Protein AF-A0A957NU60-F1 (afdb_monomer_lite)

Secondary structure (DSSP, 8-state):
-B--TT--THHHHHHHHHHHHTT-S-----B----TTSHHHHHHHHTT-B----GGG-SSSS--B--SSS-HHHHHHHHHHHHHHHTSHHHHHHHHHTSSSHHHHHHHHHHHHHHHHSHHHHHHHHHTTTHHHHHHHHHHHHHHHHHHH------PPPPPPP---PPPP--

Foldseek 3Di:
DDQDQPDALCVLVVVLVVCLQQLPLDDDAFADADDPPDPSVVVQVVVVFFQDPDPVQRPRQADGGQHNHDGSVSRNVSNVVSVCSSLDPVSQQSSLVSDPDPVSSVVSSCSSCCVPVCVVVVVVCVVVVVVVVCVVVVVVVVVVVVVVVCPDDDDDDDDDDDDDDDDDDDD

Radius of gyration: 25.4 Å; chains: 1; bounding box: 75×40×66 Å

pLDDT: mean 80.64, std 18.62, range [38.06, 98.0]

Structure (mmCIF, N/CA/C/O backbone):
data_AF-A0A957NU60-F1
#
_entry.id   AF-A0A957NU60-F1
#
loop_
_atom_site.group_PDB
_atom_site.id
_atom_site.type_symbol
_atom_site.label_atom_id
_atom_site.label_alt_id
_atom_site.label_comp_id
_atom_site.label_asym_id
_atom_site.label_entity_id
_atom_site.label_seq_id
_atom_site.pdbx_PDB_ins_code
_atom_site.Cartn_x
_atom_site.Cartn_y
_atom_site.Cartn_z
_atom_site.occupancy
_atom_site.B_iso_or_equiv
_atom_site.auth_seq_id
_atom_site.auth_comp_id
_atom_site.auth_asym_id
_atom_site.auth_atom_id
_atom_site.pdbx_PDB_model_num
ATOM 1 N N . VAL A 1 1 ? -4.815 -3.273 -1.105 1.00 94.75 1 VAL A N 1
ATOM 2 C CA . VAL A 1 1 ? -5.245 -2.665 0.178 1.00 94.75 1 VAL A CA 1
ATOM 3 C C . VAL A 1 1 ? -5.033 -3.720 1.248 1.00 94.75 1 VAL A C 1
ATOM 5 O O . VAL A 1 1 ? -5.295 -4.872 0.936 1.00 94.75 1 VAL A O 1
ATOM 8 N N . PHE A 1 2 ? -4.520 -3.356 2.422 1.00 97.56 2 PHE A N 1
ATOM 9 C CA . PHE A 1 2 ? -4.276 -4.268 3.548 1.00 97.56 2 PHE A CA 1
ATOM 10 C C . PHE A 1 2 ? -5.185 -3.935 4.732 1.00 97.56 2 PHE A C 1
ATOM 12 O O . PHE A 1 2 ? -5.523 -2.768 4.927 1.00 97.56 2 PHE A O 1
ATOM 19 N N . GLY A 1 3 ? -5.516 -4.929 5.551 1.00 95.62 3 GLY A N 1
ATOM 20 C CA . GLY A 1 3 ? -6.336 -4.764 6.753 1.00 95.62 3 GLY A CA 1
ATOM 21 C C . GLY A 1 3 ? -7.790 -5.199 6.572 1.00 95.62 3 GLY A C 1
ATOM 22 O O . GLY A 1 3 ? -8.651 -4.740 7.320 1.00 95.62 3 GLY A O 1
ATOM 23 N N . MET A 1 4 ? -8.075 -6.054 5.588 1.00 96.00 4 MET A N 1
ATOM 24 C CA . MET A 1 4 ? -9.363 -6.749 5.501 1.00 96.00 4 MET A CA 1
ATOM 25 C C . MET A 1 4 ? -9.514 -7.734 6.672 1.00 96.00 4 MET A C 1
ATOM 27 O O . MET A 1 4 ? -8.531 -8.104 7.313 1.00 96.00 4 MET A O 1
ATOM 31 N N . ASP A 1 5 ? -10.738 -8.160 6.983 1.00 94.88 5 ASP A N 1
ATOM 32 C CA . ASP A 1 5 ? -10.988 -9.016 8.154 1.00 94.88 5 ASP A CA 1
ATOM 33 C C . ASP A 1 5 ? -10.340 -10.405 8.024 1.00 94.88 5 ASP A C 1
ATOM 35 O O . ASP A 1 5 ? -9.911 -10.999 9.019 1.00 94.88 5 ASP A O 1
ATOM 39 N N . GLU A 1 6 ? -10.195 -10.889 6.793 1.00 95.75 6 GLU A N 1
ATOM 40 C CA . GLU A 1 6 ? -9.548 -12.153 6.454 1.00 95.75 6 GLU A CA 1
ATOM 41 C C . GLU A 1 6 ? -8.018 -12.040 6.321 1.00 95.75 6 GLU A C 1
ATOM 43 O O . GLU A 1 6 ? -7.346 -13.062 6.164 1.00 95.75 6 GLU A O 1
ATOM 48 N N . ASP A 1 7 ? -7.454 -10.828 6.391 1.00 96.88 7 ASP A N 1
ATOM 49 C CA . ASP A 1 7 ? -6.017 -10.619 6.223 1.00 96.88 7 ASP A CA 1
ATOM 50 C C . ASP A 1 7 ? -5.230 -11.128 7.435 1.00 96.88 7 ASP A C 1
ATOM 52 O O . ASP A 1 7 ? -5.392 -10.663 8.564 1.00 96.88 7 ASP A O 1
ATOM 56 N N . ASP A 1 8 ? -4.297 -12.035 7.165 1.00 96.50 8 ASP A N 1
ATOM 57 C CA . ASP A 1 8 ? -3.288 -12.504 8.106 1.00 96.50 8 ASP A CA 1
ATOM 58 C C . ASP A 1 8 ? -1.899 -11.933 7.762 1.00 96.50 8 ASP A C 1
ATOM 60 O O . ASP A 1 8 ? -1.710 -11.179 6.806 1.00 96.50 8 ASP A O 1
ATOM 64 N N . LYS A 1 9 ? -0.872 -12.332 8.520 1.00 96.38 9 LYS A N 1
ATOM 65 C CA . LYS A 1 9 ? 0.507 -11.855 8.313 1.00 96.38 9 LYS A CA 1
ATOM 66 C C . LYS A 1 9 ? 1.081 -12.212 6.938 1.00 96.38 9 LYS A C 1
ATOM 68 O O . LYS A 1 9 ? 2.012 -11.553 6.483 1.00 96.38 9 LYS A O 1
ATOM 73 N N . SER A 1 10 ? 0.564 -13.245 6.277 1.00 97.50 10 SER A N 1
ATOM 74 C CA . SER A 1 10 ? 1.050 -13.677 4.965 1.00 97.50 10 SER A CA 1
ATOM 75 C C . SER A 1 10 ? 0.568 -12.769 3.830 1.00 97.50 10 SER A C 1
ATOM 77 O O . SER A 1 10 ? 1.150 -12.796 2.744 1.00 97.50 10 SER A O 1
ATOM 79 N N . VAL A 1 11 ? -0.463 -11.938 4.052 1.00 97.94 11 VAL A N 1
ATOM 80 C CA . VAL A 1 11 ? -1.021 -11.050 3.017 1.00 97.94 11 VAL A CA 1
ATOM 81 C C . VAL A 1 11 ? 0.035 -10.129 2.404 1.00 97.94 11 VAL A C 1
ATOM 83 O O . VAL A 1 11 ? 0.036 -9.938 1.186 1.00 97.94 11 VAL A O 1
ATOM 86 N N . PHE A 1 12 ? 0.965 -9.613 3.214 1.00 98.00 12 PHE A N 1
ATOM 87 C CA . PHE A 1 12 ? 1.983 -8.667 2.759 1.00 98.00 12 PHE A CA 1
ATOM 88 C C . PHE A 1 12 ? 2.920 -9.316 1.742 1.00 98.00 12 PHE A C 1
ATOM 90 O O . PHE A 1 12 ? 3.071 -8.803 0.636 1.00 98.00 12 PHE A O 1
ATOM 97 N N . ALA A 1 13 ? 3.487 -10.475 2.092 1.00 97.81 13 ALA A N 1
ATOM 98 C CA . ALA A 1 13 ? 4.392 -11.219 1.223 1.00 97.81 13 ALA A CA 1
ATOM 99 C C . ALA A 1 13 ? 3.679 -11.681 -0.051 1.00 97.81 13 ALA A C 1
ATOM 101 O O . ALA A 1 13 ? 4.123 -11.351 -1.144 1.00 97.81 13 ALA A O 1
ATOM 102 N N . ARG A 1 14 ? 2.503 -12.316 0.074 1.00 97.69 14 ARG A N 1
ATOM 103 C CA . ARG A 1 14 ? 1.728 -12.786 -1.090 1.00 97.69 14 ARG A CA 1
ATOM 104 C C . ARG A 1 14 ? 1.420 -11.664 -2.079 1.00 97.69 14 ARG A C 1
ATOM 106 O O . ARG A 1 14 ? 1.524 -11.865 -3.285 1.00 97.69 14 ARG A O 1
ATOM 113 N N . THR A 1 15 ? 1.047 -10.488 -1.574 1.00 97.62 15 THR A N 1
ATOM 114 C CA . THR A 1 15 ? 0.713 -9.335 -2.420 1.00 97.62 15 THR A CA 1
ATOM 115 C C . THR A 1 15 ? 1.946 -8.788 -3.134 1.00 97.62 15 THR A C 1
ATOM 117 O O . THR A 1 15 ? 1.878 -8.513 -4.332 1.00 97.62 15 THR A O 1
ATOM 120 N N . VAL A 1 16 ? 3.071 -8.644 -2.423 1.00 97.50 16 VAL A N 1
ATOM 121 C CA . VAL A 1 16 ? 4.333 -8.179 -3.020 1.00 97.50 16 VAL A CA 1
ATOM 122 C C . VAL A 1 16 ? 4.836 -9.178 -4.056 1.00 97.50 16 VAL A C 1
ATOM 124 O O . VAL A 1 16 ? 5.085 -8.785 -5.193 1.00 97.50 16 VAL A O 1
ATOM 127 N N . ASP A 1 17 ? 4.917 -10.458 -3.698 1.00 96.69 17 ASP A N 1
ATOM 128 C CA . ASP A 1 17 ? 5.408 -11.523 -4.573 1.00 96.69 17 ASP A CA 1
ATOM 129 C C . ASP A 1 17 ? 4.576 -11.609 -5.851 1.00 96.69 17 ASP A C 1
ATOM 131 O O . ASP A 1 17 ? 5.120 -11.674 -6.953 1.00 96.69 17 ASP A O 1
ATOM 135 N N . TRP A 1 18 ? 3.247 -11.550 -5.728 1.00 96.88 18 TRP A N 1
ATOM 136 C CA . TRP A 1 18 ? 2.365 -11.520 -6.888 1.00 96.88 18 TRP A CA 1
ATOM 137 C C . TRP A 1 18 ? 2.648 -10.306 -7.778 1.00 96.88 18 TRP A C 1
ATOM 139 O O . TRP A 1 18 ? 2.853 -10.470 -8.980 1.00 96.88 18 TRP A O 1
ATOM 149 N N . ALA A 1 19 ? 2.719 -9.102 -7.205 1.00 95.62 19 ALA A N 1
ATOM 150 C CA . ALA A 1 19 ? 2.926 -7.873 -7.968 1.00 95.62 19 ALA A CA 1
ATOM 151 C C . ALA A 1 19 ? 4.279 -7.861 -8.702 1.00 95.62 19 ALA A C 1
ATOM 153 O O . ALA A 1 19 ? 4.351 -7.461 -9.868 1.00 95.62 19 ALA A O 1
ATOM 154 N N . VAL A 1 20 ? 5.334 -8.346 -8.043 1.00 94.06 20 VAL A N 1
ATOM 155 C CA . VAL A 1 20 ? 6.672 -8.498 -8.631 1.00 94.06 20 VAL A CA 1
ATOM 156 C C . VAL A 1 20 ? 6.651 -9.528 -9.759 1.00 94.06 20 VAL A C 1
ATOM 158 O O . VAL A 1 20 ? 7.148 -9.250 -10.848 1.00 94.06 20 VAL A O 1
ATOM 161 N N . ASN A 1 21 ? 6.019 -10.685 -9.548 1.00 92.69 21 ASN A N 1
ATOM 162 C CA . ASN A 1 21 ? 5.933 -11.744 -10.556 1.00 92.69 21 ASN A CA 1
ATOM 163 C C . ASN A 1 21 ? 5.118 -11.333 -11.792 1.00 92.69 21 ASN A C 1
ATOM 165 O O . ASN A 1 21 ? 5.431 -11.764 -12.899 1.00 92.69 21 ASN A O 1
ATOM 169 N N . GLN A 1 22 ? 4.107 -10.476 -11.631 1.00 93.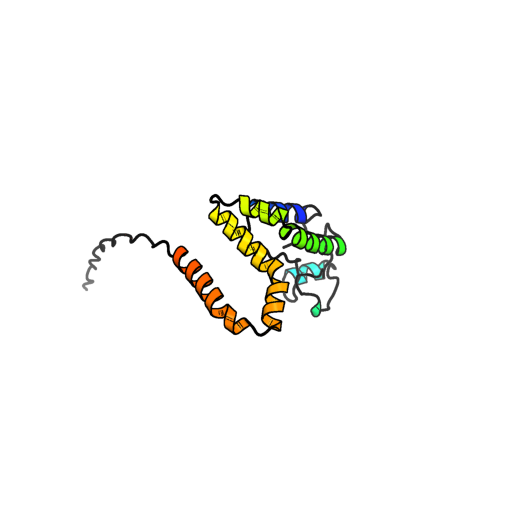31 22 GLN A N 1
ATOM 170 C CA . GLN A 1 22 ? 3.374 -9.885 -12.760 1.00 93.31 22 GLN A CA 1
ATOM 171 C C . GLN A 1 22 ? 4.155 -8.761 -13.467 1.00 93.31 22 GLN A C 1
ATOM 173 O O . GLN A 1 22 ? 3.720 -8.248 -14.501 1.00 93.31 22 GLN A O 1
ATOM 178 N N . GLY A 1 23 ? 5.302 -8.343 -12.926 1.00 88.81 23 GLY A N 1
ATOM 179 C CA . GLY A 1 23 ? 6.094 -7.250 -13.478 1.00 88.81 23 GLY A CA 1
ATOM 180 C C . GLY A 1 23 ? 5.372 -5.914 -13.437 1.00 88.81 23 GLY A C 1
ATOM 181 O O . GLY A 1 23 ? 5.427 -5.161 -14.420 1.00 88.81 23 GLY A O 1
ATOM 182 N N . ILE A 1 24 ? 4.661 -5.637 -12.344 1.00 90.12 24 ILE A N 1
ATOM 183 C CA . ILE A 1 24 ? 4.072 -4.322 -12.096 1.00 90.12 24 ILE A CA 1
ATOM 184 C C . ILE A 1 24 ? 5.209 -3.308 -11.922 1.00 90.12 24 ILE A C 1
ATOM 186 O O . ILE A 1 24 ? 6.126 -3.518 -11.138 1.00 90.12 24 ILE A O 1
ATOM 190 N N . GLU A 1 25 ? 5.155 -2.212 -12.681 1.00 84.56 25 GLU A N 1
ATOM 191 C CA . GLU A 1 25 ? 6.196 -1.169 -12.682 1.00 84.56 25 GLU A CA 1
ATOM 192 C C . GLU A 1 25 ? 6.096 -0.248 -11.461 1.00 84.56 25 GLU A C 1
ATOM 194 O O . GLU A 1 25 ? 7.107 0.177 -10.904 1.00 84.56 25 GLU A O 1
ATOM 199 N N . THR A 1 26 ? 4.871 0.057 -11.035 1.00 87.12 26 THR A N 1
ATOM 200 C CA . THR A 1 26 ? 4.581 0.946 -9.911 1.00 87.12 26 THR A CA 1
ATOM 201 C C . THR A 1 26 ? 3.379 0.428 -9.137 1.00 87.12 26 THR A C 1
ATOM 203 O O . THR A 1 26 ? 2.379 0.003 -9.712 1.00 87.12 26 THR A O 1
ATOM 206 N N . ALA A 1 27 ? 3.473 0.466 -7.811 1.00 91.12 27 ALA A N 1
ATOM 207 C CA . ALA A 1 27 ? 2.385 0.079 -6.928 1.00 91.12 27 ALA A CA 1
ATOM 208 C C . ALA A 1 27 ? 2.259 1.058 -5.760 1.00 91.12 27 ALA A C 1
ATOM 210 O O . ALA A 1 27 ? 3.252 1.549 -5.210 1.00 91.12 27 ALA A O 1
ATOM 211 N N . THR A 1 28 ? 1.015 1.311 -5.366 1.00 92.50 28 THR A N 1
ATOM 212 C CA . THR A 1 28 ? 0.676 2.072 -4.166 1.00 92.50 28 THR A CA 1
ATOM 213 C C . THR A 1 28 ? -0.140 1.167 -3.258 1.00 92.50 28 THR A C 1
ATOM 215 O O . THR A 1 28 ? -1.277 0.804 -3.567 1.00 92.50 28 THR A O 1
ATOM 218 N N . PHE A 1 29 ? 0.446 0.779 -2.132 1.00 96.00 29 PHE A N 1
ATOM 219 C CA . PHE A 1 29 ? -0.277 0.078 -1.082 1.00 96.00 29 PHE A CA 1
ATOM 220 C C . PHE A 1 29 ? -0.981 1.085 -0.175 1.00 96.00 29 PHE A C 1
ATOM 222 O O . PHE A 1 29 ? -0.533 2.222 -0.032 1.00 96.00 29 PHE A O 1
ATOM 229 N N . HIS A 1 30 ? -2.085 0.646 0.419 1.00 97.00 30 HIS A N 1
ATOM 230 C CA . HIS A 1 30 ? -2.933 1.443 1.299 1.00 97.00 30 HIS A CA 1
ATOM 231 C C . HIS A 1 30 ? -3.427 0.543 2.428 1.00 97.00 30 HIS A C 1
ATOM 233 O O . HIS A 1 30 ? -3.748 -0.627 2.178 1.00 97.00 30 HIS A O 1
ATOM 239 N N . ILE A 1 31 ? -3.503 1.091 3.633 1.00 97.50 31 ILE A N 1
ATOM 240 C CA . ILE A 1 31 ? -4.212 0.500 4.765 1.00 97.50 31 ILE A CA 1
ATOM 241 C C . ILE A 1 31 ? -5.704 0.799 4.594 1.00 97.50 31 ILE A C 1
ATOM 243 O O . ILE A 1 31 ? -6.079 1.892 4.172 1.00 97.50 31 ILE A O 1
ATOM 247 N N . LEU A 1 32 ? -6.561 -0.180 4.881 1.00 97.06 32 LEU A N 1
ATOM 248 C CA . LEU A 1 32 ? -8.007 0.000 4.891 1.00 97.06 32 LEU A CA 1
ATOM 249 C C . LEU A 1 32 ? -8.369 1.104 5.893 1.00 97.06 32 LEU A C 1
ATOM 251 O O . LEU A 1 32 ? -8.073 1.000 7.080 1.00 97.06 32 LEU A O 1
ATOM 255 N N . THR A 1 33 ? -9.019 2.163 5.418 1.00 96.62 33 THR A N 1
ATOM 256 C CA . THR A 1 33 ? -9.374 3.313 6.255 1.00 96.62 33 THR A CA 1
ATOM 257 C C . THR A 1 33 ? -10.894 3.485 6.285 1.00 96.62 33 THR A C 1
ATOM 259 O O . THR A 1 33 ? -11.497 3.797 5.255 1.00 96.62 33 THR A O 1
ATOM 262 N N . PRO A 1 34 ? -11.549 3.267 7.439 1.00 95.75 34 PRO A N 1
ATOM 263 C CA . PRO A 1 34 ? -12.989 3.455 7.580 1.00 95.75 34 PRO A CA 1
ATOM 264 C C . PRO A 1 34 ? -13.340 4.946 7.636 1.00 95.75 34 PRO A C 1
ATOM 266 O O . PRO A 1 34 ? -13.344 5.536 8.703 1.00 95.75 34 PRO A O 1
ATOM 269 N N . TYR A 1 35 ? -13.657 5.588 6.515 1.00 95.06 35 TYR A N 1
ATOM 270 C CA . TYR A 1 35 ? -14.002 7.016 6.536 1.00 95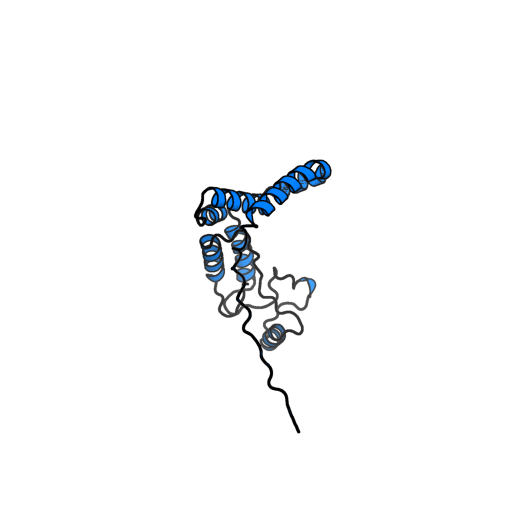.06 35 TYR A CA 1
ATOM 271 C C . TYR A 1 35 ? -15.388 7.301 7.141 1.00 95.06 35 TYR A C 1
ATOM 273 O O . TYR A 1 35 ? -16.327 6.535 6.892 1.00 95.06 35 TYR A O 1
ATOM 281 N N . PRO A 1 36 ? -15.570 8.416 7.871 1.00 92.44 36 PRO A N 1
ATOM 282 C CA . PRO A 1 36 ? -16.872 8.832 8.397 1.00 92.44 36 PRO A CA 1
ATOM 283 C C . PRO A 1 36 ? -17.955 8.878 7.336 1.00 92.44 36 PRO A C 1
ATOM 285 O O . PRO A 1 36 ? -17.716 9.263 6.195 1.00 92.44 36 PRO A O 1
ATOM 288 N N . GLY A 1 37 ? -19.164 8.479 7.721 1.00 91.31 37 GLY A N 1
ATOM 289 C CA . GLY A 1 37 ? -20.301 8.413 6.805 1.00 91.31 37 GLY A CA 1
ATOM 290 C C . GLY A 1 37 ? -20.293 7.196 5.873 1.00 91.31 37 GLY A C 1
ATOM 291 O O . GLY A 1 37 ? -21.307 6.934 5.232 1.00 91.31 37 GLY A O 1
ATOM 292 N N . THR A 1 38 ? -19.216 6.403 5.827 1.00 95.81 38 THR A N 1
ATOM 293 C CA . THR A 1 38 ? -19.215 5.135 5.083 1.00 95.81 38 THR A CA 1
ATOM 294 C C . THR A 1 38 ? -19.873 4.011 5.882 1.00 95.81 38 THR A C 1
ATOM 296 O O . THR A 1 38 ? -19.824 3.973 7.115 1.00 95.81 38 THR A O 1
ATOM 299 N N . ALA A 1 39 ? -20.430 3.026 5.172 1.00 96.62 39 ALA A N 1
ATOM 300 C CA . ALA A 1 39 ? -20.950 1.809 5.795 1.00 96.62 39 ALA A CA 1
ATOM 301 C C . ALA A 1 39 ? -19.859 1.044 6.569 1.00 96.62 39 ALA A C 1
ATOM 303 O O . ALA A 1 39 ? -20.140 0.434 7.598 1.00 96.62 39 ALA A O 1
ATOM 304 N N . LEU A 1 40 ? -18.606 1.100 6.101 1.00 95.12 40 LEU A N 1
ATOM 305 C CA . LEU A 1 40 ? -17.471 0.478 6.778 1.00 95.12 40 LEU A CA 1
ATOM 306 C C . LEU A 1 40 ? -17.217 1.116 8.148 1.00 95.12 40 LEU A C 1
ATOM 308 O O . LEU A 1 40 ? -17.079 0.398 9.135 1.00 95.12 40 LEU A O 1
ATOM 312 N N . TYR A 1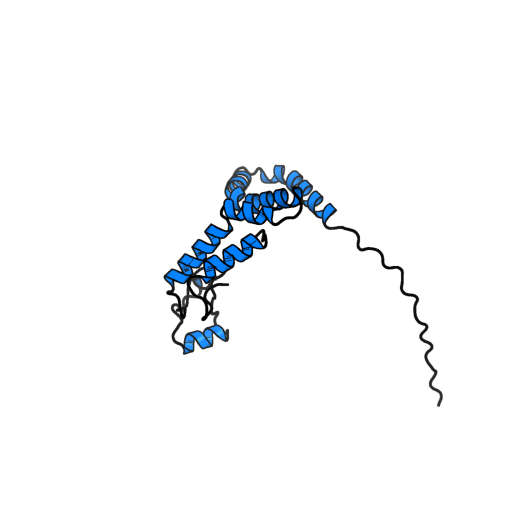 41 ? -17.224 2.449 8.224 1.00 96.12 41 TYR A N 1
ATOM 313 C CA . TYR A 1 41 ? -17.085 3.165 9.492 1.00 96.12 41 TYR A CA 1
ATOM 314 C C . TYR A 1 41 ? -18.198 2.819 10.470 1.00 96.12 41 TYR A C 1
ATOM 316 O O . TYR A 1 41 ? -17.913 2.510 11.621 1.00 96.12 41 TYR A O 1
ATOM 324 N N . GLN A 1 42 ? -19.452 2.790 10.011 1.00 96.56 42 GLN A N 1
ATOM 325 C CA . GLN A 1 42 ? -20.585 2.415 10.862 1.00 96.56 42 GLN A CA 1
ATOM 326 C C . GLN A 1 42 ? -20.422 1.003 11.433 1.00 96.56 42 GLN A C 1
ATOM 328 O O . GLN A 1 42 ? -20.589 0.809 12.635 1.00 96.56 42 GLN A O 1
ATOM 333 N N . ARG A 1 43 ? -20.030 0.032 10.599 1.00 95.81 43 ARG A N 1
ATOM 334 C CA . ARG A 1 43 ? -19.777 -1.351 11.0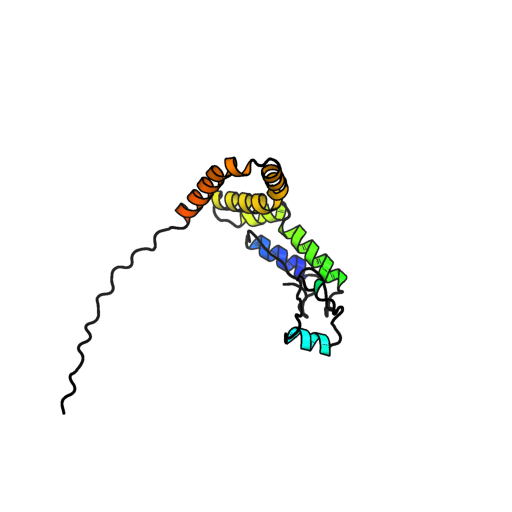33 1.00 95.81 43 ARG A CA 1
ATOM 335 C C . ARG A 1 43 ? -18.638 -1.431 12.048 1.00 95.81 43 ARG A C 1
ATOM 337 O O . ARG A 1 43 ? -18.785 -2.084 13.076 1.00 95.81 43 ARG A O 1
ATOM 344 N N . MET A 1 44 ? -17.519 -0.753 11.792 1.00 95.88 44 MET A N 1
ATOM 345 C CA . MET A 1 44 ? -16.378 -0.751 12.713 1.00 95.88 44 MET A CA 1
ATOM 346 C C . MET A 1 44 ? -16.685 -0.023 14.026 1.00 95.88 44 MET A C 1
ATOM 348 O O . MET A 1 44 ? -16.258 -0.485 15.082 1.00 95.88 44 MET A O 1
ATOM 352 N N . ALA A 1 45 ? -17.453 1.069 13.983 1.00 95.62 45 ALA A N 1
ATOM 353 C CA . ALA A 1 45 ? -17.914 1.787 15.169 1.00 95.62 45 ALA A CA 1
ATOM 354 C C . ALA A 1 45 ? -18.836 0.912 16.028 1.00 95.62 45 ALA A C 1
ATOM 356 O O . ALA A 1 45 ? -18.617 0.789 17.229 1.00 95.62 45 ALA A O 1
ATOM 357 N N . GLN A 1 46 ? -19.823 0.254 15.408 1.00 96.69 46 GLN A N 1
ATOM 358 C CA . GLN A 1 46 ? -20.736 -0.676 16.085 1.00 96.69 46 GLN A CA 1
ATOM 359 C C . GLN A 1 46 ? -19.997 -1.864 16.709 1.00 96.69 46 GLN A C 1
ATOM 361 O O . GLN A 1 46 ? -20.356 -2.310 17.793 1.00 96.69 46 GLN A O 1
ATOM 366 N N . ALA A 1 47 ? -18.943 -2.347 16.050 1.00 95.88 47 ALA A N 1
ATOM 367 C CA . ALA A 1 47 ? -18.084 -3.406 16.566 1.00 95.88 47 ALA A CA 1
ATOM 368 C C . ALA A 1 47 ? -17.071 -2.926 17.628 1.00 95.88 47 ALA A C 1
ATOM 370 O O . ALA A 1 47 ? -16.298 -3.739 18.125 1.00 95.88 47 ALA A O 1
ATOM 371 N N . GLY A 1 48 ? -17.022 -1.626 17.950 1.00 96.69 48 GLY A N 1
ATOM 372 C CA . GLY A 1 48 ? -16.058 -1.068 18.905 1.00 96.69 48 GLY A CA 1
ATOM 373 C C . GLY A 1 48 ? -14.602 -1.147 18.435 1.00 96.69 48 GLY A C 1
ATOM 374 O O . GLY A 1 48 ? -13.691 -1.203 19.254 1.00 96.69 48 GLY A O 1
ATOM 375 N N . ARG A 1 49 ? -14.370 -1.189 17.117 1.00 97.12 49 ARG A N 1
ATOM 376 C CA . ARG A 1 49 ? -13.046 -1.408 16.513 1.00 97.12 49 ARG A CA 1
ATOM 377 C C . ARG A 1 49 ? -12.325 -0.121 16.118 1.00 97.12 49 ARG A C 1
ATOM 379 O O . ARG A 1 49 ? -11.194 -0.203 15.668 1.00 97.12 49 ARG A O 1
ATOM 386 N N . LEU A 1 50 ? -12.933 1.056 16.231 1.00 97.06 50 LEU A N 1
ATOM 387 C CA . LEU A 1 50 ? -12.251 2.316 15.908 1.00 97.06 50 LEU A CA 1
ATOM 388 C C . LEU A 1 50 ? -11.272 2.694 17.026 1.00 97.06 50 LEU A C 1
ATOM 390 O O . LEU A 1 50 ? -11.660 2.748 18.189 1.00 97.06 50 LEU A O 1
ATOM 394 N N . LEU A 1 51 ? -10.017 2.979 16.673 1.00 96.12 51 LEU A N 1
ATOM 395 C CA . LEU A 1 51 ? -8.974 3.345 17.641 1.00 96.12 51 LEU A CA 1
ATOM 396 C C . LEU A 1 51 ? -8.907 4.857 17.871 1.00 96.12 51 LEU A C 1
ATOM 398 O O . LEU A 1 51 ? -8.553 5.309 18.958 1.00 96.12 51 LEU A O 1
ATOM 402 N N . HIS A 1 52 ? -9.228 5.645 16.841 1.00 93.62 52 HIS A N 1
ATOM 403 C CA . HIS A 1 52 ? -9.056 7.095 16.848 1.00 93.62 52 HIS A CA 1
ATOM 404 C C . HIS A 1 52 ? -10.226 7.804 16.171 1.00 93.62 52 HIS A C 1
ATOM 406 O O . HIS A 1 52 ? -10.750 7.337 15.163 1.00 93.62 52 HIS A O 1
ATOM 412 N N . SER A 1 53 ? -10.591 8.969 16.698 1.00 88.38 53 SER A N 1
ATOM 413 C CA . SER A 1 53 ? -11.539 9.912 16.087 1.00 88.38 53 SER A CA 1
ATOM 414 C C . SER A 1 53 ? -10.849 11.136 15.475 1.00 88.38 53 SER A C 1
ATOM 416 O O . SER A 1 53 ? -11.524 12.045 15.005 1.00 88.38 53 SER A O 1
ATOM 418 N N . ASP A 1 54 ? -9.517 11.180 15.529 1.00 92.31 54 ASP A N 1
ATOM 419 C CA . ASP A 1 54 ? -8.704 12.236 14.936 1.00 92.31 54 ASP A CA 1
ATOM 420 C C . ASP A 1 54 ? -8.576 12.017 13.425 1.00 92.31 54 ASP A C 1
ATOM 422 O O . ASP A 1 54 ? -7.978 11.035 12.983 1.00 92.31 54 ASP A O 1
ATOM 426 N N . TRP A 1 55 ? -9.158 12.927 12.647 1.00 89.19 55 TRP A N 1
ATOM 427 C CA . TRP A 1 55 ? -9.244 12.835 11.191 1.00 89.19 55 TRP A CA 1
ATOM 428 C C . TRP A 1 55 ? -7.915 13.056 10.484 1.00 89.19 55 TRP A C 1
ATOM 430 O O . TRP A 1 55 ? -7.737 12.525 9.386 1.00 89.19 55 TRP A O 1
ATOM 440 N N . ASP A 1 56 ? -6.964 13.742 11.119 1.00 92.25 56 ASP A N 1
ATOM 441 C CA . ASP A 1 56 ? -5.637 13.977 10.540 1.00 92.25 56 ASP A CA 1
ATOM 442 C C . ASP A 1 56 ? -4.862 12.663 10.347 1.00 92.25 56 ASP A C 1
ATOM 444 O O . ASP A 1 56 ? -3.921 12.583 9.559 1.00 92.25 56 ASP A O 1
ATOM 448 N N . ARG A 1 57 ? -5.309 11.592 11.014 1.00 92.31 57 ARG A N 1
ATOM 449 C CA . ARG A 1 57 ? -4.736 10.244 10.936 1.00 92.31 57 ARG A CA 1
ATOM 450 C C . ARG A 1 57 ? -5.338 9.362 9.844 1.00 92.31 57 ARG A C 1
ATOM 452 O O . ARG A 1 57 ? -4.861 8.256 9.612 1.00 92.31 57 ARG A O 1
ATOM 459 N N . TYR A 1 58 ? -6.392 9.808 9.165 1.00 94.25 58 TYR A N 1
ATOM 460 C CA . TYR A 1 58 ? -7.116 9.014 8.163 1.00 94.25 58 TYR A CA 1
ATOM 461 C C . TYR A 1 58 ? -6.465 9.145 6.771 1.00 94.25 58 TYR A C 1
ATOM 463 O O . TYR A 1 58 ? -7.122 9.405 5.760 1.00 94.25 58 TYR A O 1
ATOM 471 N N . ASP A 1 59 ? -5.148 8.946 6.717 1.00 93.06 59 ASP A N 1
ATOM 472 C CA . ASP A 1 59 ? -4.285 9.234 5.566 1.00 93.06 59 ASP A CA 1
ATOM 473 C C . ASP A 1 59 ? -3.963 8.010 4.688 1.00 93.06 59 ASP A C 1
ATOM 475 O O . ASP A 1 59 ? -3.125 8.104 3.786 1.00 93.06 59 ASP A O 1
ATOM 479 N N . THR A 1 60 ? -4.611 6.865 4.947 1.00 94.81 60 THR A N 1
ATOM 480 C CA . THR A 1 60 ? -4.400 5.540 4.316 1.00 94.81 60 THR A CA 1
ATOM 481 C C . THR A 1 60 ? -3.052 4.863 4.579 1.00 94.81 60 THR A C 1
ATOM 483 O O . THR A 1 60 ? -2.762 3.814 3.993 1.00 94.81 60 THR A O 1
ATOM 486 N N . ARG A 1 61 ? -2.223 5.429 5.456 1.00 94.06 61 ARG A N 1
ATOM 487 C CA . ARG A 1 61 ? -0.901 4.901 5.833 1.00 94.06 61 ARG A CA 1
ATOM 488 C C . ARG A 1 61 ? -0.816 4.567 7.311 1.00 94.06 61 ARG A C 1
ATOM 490 O O . ARG A 1 61 ? 0.007 3.738 7.686 1.00 94.06 61 ARG A O 1
ATOM 497 N N . GLN A 1 62 ? -1.664 5.188 8.122 1.00 94.12 62 GLN A N 1
ATOM 498 C CA . GLN A 1 62 ? -1.797 4.902 9.541 1.00 94.12 62 GLN A CA 1
ATOM 499 C C . GLN A 1 62 ? -2.972 3.966 9.821 1.00 94.12 62 GLN A C 1
ATOM 501 O O . GLN A 1 62 ? -4.010 3.989 9.153 1.00 94.12 62 GLN A O 1
ATOM 506 N N . VAL A 1 63 ? -2.815 3.143 10.855 1.00 96.56 63 VAL A N 1
ATOM 507 C CA . VAL A 1 63 ? -3.886 2.272 11.335 1.00 96.56 63 VAL A CA 1
ATOM 508 C C . VAL A 1 63 ? -4.779 3.053 12.299 1.00 96.56 63 VAL A C 1
ATOM 510 O O . VAL A 1 63 ? -4.324 3.566 13.320 1.00 96.56 63 VAL A O 1
ATOM 513 N N . VAL A 1 64 ? -6.070 3.138 11.971 1.00 96.88 64 VAL A N 1
ATOM 514 C CA . VAL A 1 64 ? -7.088 3.866 12.760 1.00 96.88 64 VAL A CA 1
ATOM 515 C C . VAL A 1 64 ? -8.182 2.957 13.330 1.00 96.88 64 VAL A C 1
ATOM 517 O O . VAL A 1 64 ? -9.139 3.430 13.943 1.00 96.88 64 VAL A O 1
ATOM 520 N N . PHE A 1 65 ? -8.046 1.645 13.144 1.00 97.19 65 PHE A N 1
ATOM 521 C CA . PHE A 1 65 ? -8.994 0.634 13.601 1.00 97.19 65 PHE A CA 1
ATOM 522 C C . PHE A 1 65 ? -8.260 -0.633 14.060 1.00 97.19 65 PHE A C 1
ATOM 524 O O . PHE A 1 65 ? -7.110 -0.853 13.694 1.00 97.19 65 PHE A O 1
ATOM 531 N N . GLN A 1 66 ? -8.932 -1.474 14.839 1.00 97.31 66 GLN A N 1
ATOM 532 C CA . GLN A 1 66 ? -8.451 -2.763 15.313 1.00 97.31 66 GLN A CA 1
ATOM 533 C C . GLN A 1 66 ? -8.730 -3.849 14.255 1.00 97.31 66 GLN A C 1
ATOM 535 O O . GLN A 1 66 ? -9.902 -4.182 14.024 1.00 97.31 66 GLN A O 1
ATOM 540 N N . PRO A 1 67 ? -7.706 -4.429 13.601 1.00 96.56 67 PRO A N 1
ATOM 541 C CA . PRO A 1 67 ? -7.894 -5.547 12.678 1.00 96.56 67 PRO A CA 1
ATOM 542 C C . PRO A 1 67 ? -8.300 -6.825 13.425 1.00 96.56 67 PRO A C 1
ATOM 544 O O . PRO A 1 67 ? -8.051 -6.960 14.624 1.00 96.56 67 PRO A O 1
ATOM 547 N N . THR A 1 68 ? -8.929 -7.762 12.712 1.00 95.44 68 THR A N 1
ATOM 548 C CA . THR A 1 68 ? -9.490 -8.987 13.314 1.00 95.44 68 THR A CA 1
ATOM 549 C C . THR A 1 68 ? -8.416 -10.039 13.605 1.00 95.44 68 THR A C 1
ATOM 551 O O . THR A 1 68 ? -8.443 -10.664 14.661 1.00 95.44 68 THR A O 1
ATOM 554 N N . GLN A 1 69 ? -7.450 -10.217 12.698 1.00 96.44 69 GLN A N 1
ATOM 555 C CA . GLN A 1 69 ? -6.399 -11.244 12.807 1.00 96.44 69 GLN A CA 1
ATOM 556 C C . GLN A 1 69 ? -4.982 -10.671 12.984 1.00 96.44 69 GLN A C 1
ATOM 558 O O . GLN A 1 69 ? -4.017 -11.419 13.153 1.00 96.44 69 GLN A O 1
ATOM 563 N N . LEU A 1 70 ? -4.846 -9.344 12.959 1.00 96.69 70 LEU A N 1
ATOM 564 C CA . LEU A 1 70 ? -3.580 -8.627 13.095 1.00 96.69 70 LEU A CA 1
ATOM 565 C C . LEU A 1 70 ? -3.673 -7.622 14.239 1.00 96.69 70 LEU A C 1
ATOM 567 O O . LEU A 1 70 ? -4.723 -7.017 14.462 1.00 96.69 70 LEU A O 1
ATOM 571 N N . SER A 1 71 ? -2.557 -7.390 14.928 1.00 97.00 71 SER A N 1
ATOM 572 C CA . SER A 1 71 ? -2.450 -6.192 15.763 1.00 97.00 71 SER A CA 1
ATOM 573 C C . SER A 1 71 ? -2.289 -4.942 14.881 1.00 97.00 71 SER A C 1
ATOM 575 O O . SER A 1 71 ? -1.792 -5.057 13.751 1.00 97.00 71 SER A O 1
ATOM 577 N N . PRO A 1 72 ? -2.669 -3.745 15.362 1.00 97.00 72 PRO A N 1
ATOM 578 C CA . PRO A 1 72 ? -2.451 -2.500 14.627 1.00 97.00 72 PRO A CA 1
ATOM 579 C C . PRO A 1 72 ? -0.987 -2.312 14.205 1.00 97.00 72 PRO A C 1
ATOM 581 O O . PRO A 1 72 ? -0.700 -1.984 13.056 1.00 97.00 72 PRO A O 1
ATOM 584 N N . GLU A 1 73 ? -0.046 -2.641 15.089 1.00 96.56 73 GLU A N 1
ATOM 585 C CA . GLU A 1 73 ? 1.393 -2.532 14.835 1.00 96.56 73 GLU A CA 1
ATOM 586 C C . GLU A 1 73 ? 1.857 -3.526 13.767 1.00 96.56 73 GLU A C 1
ATOM 588 O O . GLU A 1 73 ? 2.720 -3.204 12.950 1.00 96.56 73 GLU A O 1
ATOM 593 N N . GLN A 1 74 ? 1.291 -4.738 13.750 1.00 97.75 74 GLN A N 1
ATOM 594 C CA . GLN A 1 74 ? 1.591 -5.738 12.723 1.00 97.75 74 GLN A CA 1
ATOM 595 C C . GLN A 1 74 ? 1.108 -5.283 11.348 1.00 97.75 74 GLN A C 1
ATOM 597 O O . GLN A 1 74 ? 1.823 -5.476 10.364 1.00 97.75 74 GLN A O 1
ATOM 602 N N . LEU A 1 75 ? -0.074 -4.665 11.280 1.00 98.00 75 LEU A N 1
ATOM 603 C CA . LEU A 1 75 ? -0.613 -4.121 10.039 1.00 98.00 75 LEU A CA 1
ATOM 604 C C . LEU A 1 75 ? 0.242 -2.961 9.516 1.00 98.00 75 LEU A C 1
ATOM 606 O O . LEU A 1 75 ? 0.616 -2.959 8.344 1.00 98.00 75 LEU A O 1
ATOM 610 N N . GLU A 1 76 ? 0.612 -2.020 10.383 1.00 96.62 76 GLU A N 1
ATOM 611 C CA . GLU A 1 76 ? 1.448 -0.879 10.004 1.00 96.62 76 GLU A CA 1
ATOM 612 C C . GLU A 1 76 ? 2.867 -1.313 9.603 1.00 96.62 76 GLU A C 1
ATOM 614 O O . GLU A 1 76 ? 3.378 -0.922 8.551 1.00 96.62 76 GLU A O 1
ATOM 619 N N . THR A 1 77 ? 3.488 -2.204 10.381 1.00 97.25 77 THR A N 1
ATOM 620 C CA . THR A 1 77 ? 4.818 -2.749 10.066 1.00 97.25 77 THR A CA 1
ATOM 621 C C . THR A 1 77 ? 4.799 -3.530 8.753 1.00 97.25 77 THR A C 1
ATOM 623 O O . THR A 1 77 ? 5.698 -3.367 7.926 1.00 97.25 77 THR A O 1
ATOM 626 N N . GLY A 1 78 ? 3.773 -4.357 8.532 1.00 97.69 78 GLY A N 1
ATOM 627 C CA . GLY A 1 78 ? 3.602 -5.119 7.297 1.00 97.69 78 GLY A CA 1
ATOM 628 C C . GLY A 1 78 ? 3.385 -4.224 6.077 1.00 97.69 78 GLY A C 1
ATOM 629 O O . GLY A 1 78 ? 3.976 -4.467 5.024 1.00 97.69 78 GLY A O 1
ATOM 630 N N . TYR A 1 79 ? 2.618 -3.142 6.228 1.00 97.44 79 TYR A N 1
ATOM 631 C CA . TYR A 1 79 ? 2.435 -2.116 5.202 1.00 97.44 79 TYR A CA 1
ATOM 632 C C . TYR A 1 79 ? 3.770 -1.475 4.784 1.00 97.44 79 TYR A C 1
ATOM 634 O O . TYR A 1 79 ? 4.093 -1.433 3.591 1.00 97.44 79 TYR A O 1
ATOM 642 N N . TRP A 1 80 ? 4.582 -1.025 5.747 1.00 96.44 80 TRP A N 1
ATOM 643 C CA . TRP A 1 80 ? 5.888 -0.421 5.456 1.00 96.44 80 TRP A CA 1
ATOM 644 C C . TRP A 1 80 ? 6.873 -1.428 4.863 1.00 96.44 80 TRP A C 1
ATOM 646 O O . TRP A 1 80 ? 7.618 -1.100 3.932 1.00 96.44 80 TRP A O 1
ATOM 656 N N . TRP A 1 81 ? 6.853 -2.665 5.361 1.00 97.50 81 TRP A N 1
ATOM 657 C CA . TRP A 1 81 ? 7.639 -3.760 4.805 1.00 97.50 81 TRP A CA 1
ATOM 658 C C . TRP A 1 81 ? 7.273 -4.019 3.340 1.00 97.50 81 TRP A C 1
ATOM 660 O O . TRP A 1 81 ? 8.171 -4.082 2.504 1.00 97.50 81 TRP A O 1
ATOM 670 N N . ALA A 1 82 ? 5.980 -4.069 3.004 1.00 97.12 82 ALA A N 1
ATOM 671 C CA . ALA A 1 82 ? 5.521 -4.322 1.640 1.00 97.12 82 ALA A CA 1
ATOM 672 C C . ALA A 1 82 ? 6.005 -3.246 0.658 1.00 97.12 82 ALA A C 1
ATOM 674 O O . ALA A 1 82 ? 6.494 -3.562 -0.427 1.00 97.12 82 ALA A O 1
ATOM 675 N N . TYR A 1 83 ? 5.948 -1.973 1.063 1.00 93.81 83 TYR A N 1
ATOM 676 C CA . TYR A 1 83 ? 6.518 -0.873 0.281 1.00 93.81 83 TYR A CA 1
ATOM 677 C C . TYR A 1 83 ? 8.022 -1.031 0.059 1.00 93.81 83 TYR A C 1
ATOM 679 O O . TYR A 1 83 ? 8.505 -0.876 -1.064 1.00 93.81 83 TYR A O 1
ATOM 687 N N . LYS A 1 84 ? 8.773 -1.322 1.125 1.00 94.06 84 LYS A N 1
ATOM 688 C CA . LYS A 1 84 ? 10.229 -1.479 1.048 1.00 94.06 84 LYS A CA 1
ATOM 689 C C . LYS A 1 84 ? 10.621 -2.651 0.152 1.00 94.06 84 LYS A C 1
ATOM 691 O O . LYS A 1 84 ? 11.564 -2.523 -0.626 1.00 94.06 84 LYS A O 1
ATOM 696 N N . GLU A 1 85 ? 9.913 -3.767 0.275 1.00 96.00 85 GLU A N 1
ATOM 697 C CA . GLU A 1 85 ? 10.225 -5.000 -0.437 1.00 96.00 85 GLU A CA 1
ATOM 698 C C . GLU A 1 85 ? 9.889 -4.891 -1.927 1.00 96.00 85 GLU A C 1
ATOM 700 O O . GLU A 1 85 ? 10.735 -5.206 -2.762 1.00 96.00 85 GLU A O 1
ATOM 705 N N . PHE A 1 86 ? 8.725 -4.330 -2.273 1.00 93.69 86 PHE A N 1
ATOM 706 C CA . PHE A 1 86 ? 8.323 -4.117 -3.667 1.00 93.69 86 PHE A CA 1
ATOM 707 C C . PHE A 1 86 ? 9.310 -3.223 -4.440 1.00 93.69 86 PHE A C 1
ATOM 709 O O . PHE A 1 86 ? 9.631 -3.498 -5.593 1.00 93.69 86 PHE A O 1
ATOM 716 N N . TYR A 1 87 ? 9.843 -2.177 -3.799 1.00 90.19 87 TYR A N 1
ATOM 717 C CA . TYR A 1 87 ? 10.808 -1.253 -4.414 1.00 90.19 87 TYR A CA 1
ATOM 718 C C . TYR A 1 87 ? 12.282 -1.626 -4.166 1.00 90.19 87 TYR A C 1
ATOM 720 O O . TYR A 1 87 ? 13.185 -0.807 -4.387 1.00 90.19 87 TYR A O 1
ATOM 728 N N . ARG A 1 88 ? 12.566 -2.849 -3.701 1.00 92.88 88 ARG A N 1
ATOM 729 C CA . ARG A 1 88 ? 13.941 -3.344 -3.555 1.00 92.88 88 ARG A CA 1
ATOM 730 C C . ARG A 1 88 ? 14.542 -3.645 -4.931 1.00 92.88 88 ARG A C 1
ATOM 732 O O . ARG A 1 88 ? 13.855 -4.086 -5.844 1.00 92.88 88 ARG A O 1
ATOM 739 N N . TRP A 1 89 ? 15.853 -3.450 -5.085 1.00 86.06 89 TRP A N 1
ATOM 740 C CA . TRP A 1 89 ? 16.543 -3.646 -6.369 1.00 86.06 89 TRP A CA 1
ATOM 741 C C . TRP A 1 89 ? 16.334 -5.034 -6.983 1.00 86.06 89 TRP A C 1
ATOM 743 O O . TRP A 1 89 ? 16.121 -5.141 -8.187 1.00 86.06 89 TRP A O 1
ATOM 753 N N . SER A 1 90 ? 16.355 -6.086 -6.161 1.00 89.12 90 SER A N 1
ATOM 754 C CA . SER A 1 90 ? 16.095 -7.456 -6.612 1.00 89.12 90 SER A CA 1
ATOM 755 C C . SER A 1 90 ? 14.671 -7.632 -7.137 1.00 89.12 90 SER A C 1
ATOM 757 O O . SER A 1 90 ? 14.492 -8.281 -8.160 1.00 89.12 90 SER A O 1
ATOM 759 N N . ALA A 1 91 ? 13.682 -7.013 -6.487 1.00 89.06 91 ALA A N 1
ATOM 760 C CA . ALA A 1 91 ? 12.287 -7.046 -6.915 1.00 89.06 91 ALA A CA 1
ATOM 761 C C . ALA A 1 91 ? 12.087 -6.295 -8.240 1.00 89.06 91 ALA A C 1
ATOM 763 O O . ALA A 1 91 ? 11.447 -6.816 -9.145 1.00 89.06 91 ALA A O 1
ATOM 764 N N . ILE A 1 92 ? 12.716 -5.127 -8.410 1.00 87.06 92 ILE A N 1
ATOM 765 C CA . ILE A 1 92 ? 12.691 -4.380 -9.681 1.00 87.06 92 ILE A CA 1
ATOM 766 C C . ILE A 1 92 ? 13.325 -5.205 -10.808 1.00 87.06 92 ILE A C 1
ATOM 768 O O . ILE A 1 92 ? 12.792 -5.278 -11.914 1.00 87.06 92 ILE A O 1
ATOM 772 N N . TRP A 1 93 ? 14.463 -5.848 -10.537 1.00 86.31 93 TRP A N 1
ATOM 773 C CA . TRP A 1 93 ? 15.139 -6.703 -11.511 1.00 86.31 93 TRP A CA 1
ATOM 774 C C . TRP A 1 93 ? 14.302 -7.935 -11.879 1.00 86.31 93 TRP A C 1
ATOM 776 O O . TRP A 1 93 ? 14.175 -8.270 -13.056 1.00 86.31 93 TRP A O 1
ATOM 786 N N . GLN A 1 94 ? 13.695 -8.589 -10.890 1.00 89.31 94 GLN A N 1
ATOM 787 C CA . GLN A 1 94 ? 12.782 -9.712 -11.100 1.00 89.31 94 GLN A CA 1
ATOM 788 C C . GLN A 1 94 ? 11.542 -9.284 -11.898 1.00 89.31 94 GLN A C 1
ATOM 790 O O . GLN A 1 94 ? 11.174 -9.947 -12.866 1.00 89.31 94 GLN A O 1
ATOM 795 N N . GLY A 1 95 ? 10.950 -8.137 -11.562 1.00 85.81 95 GLY A N 1
ATOM 796 C CA . GLY A 1 95 ? 9.829 -7.558 -12.296 1.00 85.81 95 GLY A CA 1
ATOM 797 C C . GLY A 1 95 ? 10.188 -7.223 -13.743 1.00 85.81 95 GLY A C 1
ATOM 798 O O . GLY A 1 95 ? 9.406 -7.505 -14.650 1.00 85.81 95 GLY A O 1
ATOM 799 N N . ALA A 1 96 ? 11.396 -6.716 -13.998 1.00 84.38 96 ALA A N 1
ATOM 800 C CA . ALA A 1 96 ? 11.875 -6.447 -15.350 1.00 84.38 96 ALA A CA 1
ATOM 801 C C . ALA A 1 96 ? 11.993 -7.730 -16.187 1.00 84.38 96 ALA A C 1
ATOM 803 O O . ALA A 1 96 ? 11.587 -7.726 -17.347 1.00 84.38 96 ALA A O 1
ATOM 804 N N . GLN A 1 97 ? 12.468 -8.837 -15.605 1.00 86.88 97 GLN A N 1
ATOM 805 C CA . GLN A 1 97 ? 12.601 -10.126 -16.304 1.00 86.88 97 GLN A CA 1
ATOM 806 C C . GLN A 1 97 ? 11.267 -10.708 -16.791 1.00 86.88 97 GLN A C 1
ATOM 808 O O . GLN A 1 97 ? 11.262 -11.496 -17.733 1.00 86.88 97 GLN A O 1
ATOM 813 N N . SER A 1 98 ? 10.134 -10.287 -16.219 1.00 83.19 98 SER A N 1
ATOM 814 C CA . SER A 1 98 ? 8.803 -10.681 -16.709 1.00 83.19 98 SER A CA 1
ATOM 815 C C . SER A 1 98 ? 8.494 -10.175 -18.129 1.00 83.19 98 SER A C 1
ATOM 817 O O . SER A 1 98 ? 7.526 -10.618 -18.748 1.00 83.19 98 SER A O 1
ATOM 819 N N . LYS A 1 99 ? 9.277 -9.225 -18.668 1.00 78.12 99 LYS A N 1
ATOM 820 C CA . LYS A 1 99 ? 9.058 -8.673 -20.011 1.00 78.12 99 LYS A CA 1
ATOM 821 C C . LYS A 1 99 ? 9.733 -9.548 -21.071 1.00 78.12 99 LYS A C 1
ATOM 823 O O . LYS A 1 99 ? 10.921 -9.856 -20.984 1.00 78.12 99 LYS A O 1
ATOM 828 N N . SER A 1 100 ? 8.985 -9.865 -22.129 1.00 76.94 100 SER A N 1
ATOM 829 C CA . SER A 1 100 ? 9.391 -10.759 -23.228 1.00 76.94 100 SER A CA 1
ATOM 830 C C . SER A 1 100 ? 10.526 -10.231 -24.113 1.00 76.94 100 SER A C 1
ATOM 832 O O . SER A 1 100 ? 11.057 -10.966 -24.940 1.00 76.94 100 SER A O 1
ATOM 834 N N . THR A 1 101 ? 10.893 -8.955 -23.989 1.00 83.94 101 THR A N 1
ATOM 835 C CA . THR A 1 101 ? 11.888 -8.301 -24.848 1.00 83.94 101 THR A CA 1
ATOM 836 C C . THR A 1 101 ? 12.899 -7.554 -23.997 1.00 83.94 101 THR A C 1
ATOM 838 O O . THR A 1 101 ? 12.499 -6.801 -23.113 1.00 83.94 101 THR A O 1
ATOM 841 N N . LEU A 1 102 ? 14.191 -7.671 -24.320 1.00 74.69 102 LEU A N 1
ATOM 842 C CA . LEU A 1 102 ? 15.291 -6.999 -23.610 1.00 74.69 102 LEU A CA 1
ATOM 843 C C . LEU A 1 102 ? 15.100 -5.474 -23.505 1.00 74.69 102 LEU A C 1
ATOM 845 O O . LEU A 1 102 ? 15.348 -4.891 -22.454 1.00 74.69 102 LEU A O 1
ATOM 849 N N . TRP A 1 103 ? 14.570 -4.831 -24.553 1.00 74.69 103 TRP A N 1
ATOM 850 C CA . TRP A 1 103 ? 14.196 -3.410 -24.513 1.00 74.69 103 TRP A CA 1
ATOM 851 C C . TRP A 1 103 ? 13.068 -3.114 -23.512 1.00 74.69 103 TRP A C 1
ATOM 853 O O . TRP A 1 103 ? 13.089 -2.101 -22.816 1.00 74.69 103 TRP A O 1
ATOM 863 N N . GLY A 1 104 ? 12.099 -4.025 -23.392 1.00 76.56 104 GLY A N 1
ATOM 864 C CA . GLY A 1 104 ? 11.036 -3.949 -22.393 1.00 76.56 104 GLY A CA 1
ATOM 865 C C . GLY A 1 104 ? 11.568 -4.079 -20.965 1.00 76.56 104 GLY A C 1
ATOM 866 O O . GLY A 1 104 ? 11.124 -3.335 -20.094 1.00 76.56 104 GLY A O 1
ATOM 867 N N . GLN A 1 105 ? 12.556 -4.952 -20.742 1.00 80.56 105 GLN A N 1
ATOM 868 C CA . GLN A 1 105 ? 13.230 -5.100 -19.444 1.00 80.56 105 GLN A CA 1
ATOM 869 C C . GLN A 1 105 ? 14.007 -3.827 -19.081 1.00 80.56 105 GLN A C 1
ATOM 871 O O . GLN A 1 105 ? 13.860 -3.302 -17.978 1.00 80.56 105 GLN A O 1
ATOM 876 N N . ALA A 1 106 ? 14.773 -3.278 -20.033 1.00 76.31 106 ALA A N 1
ATOM 877 C CA . ALA A 1 106 ? 15.526 -2.040 -19.844 1.00 76.31 106 ALA A CA 1
ATOM 878 C C . ALA A 1 106 ? 14.608 -0.840 -19.554 1.00 76.31 106 ALA A C 1
ATOM 880 O O . ALA A 1 106 ? 14.880 -0.079 -18.626 1.00 76.31 106 ALA A O 1
ATOM 881 N N . ARG A 1 107 ? 13.489 -0.695 -20.282 1.00 82.06 107 ARG A N 1
ATOM 882 C CA . ARG A 1 107 ? 12.482 0.350 -20.023 1.00 82.06 107 ARG A CA 1
ATOM 883 C C . ARG A 1 107 ? 11.865 0.203 -18.634 1.00 82.06 107 ARG A C 1
ATOM 885 O O . ARG A 1 107 ? 11.763 1.192 -17.918 1.00 82.06 107 ARG A O 1
ATOM 892 N N . HIS A 1 108 ? 11.467 -1.013 -18.262 1.00 79.19 108 HIS A N 1
ATOM 893 C CA . HIS A 1 108 ? 10.885 -1.306 -16.953 1.00 79.19 108 HIS A CA 1
ATOM 894 C C . HIS A 1 108 ? 11.848 -0.913 -15.828 1.00 79.19 108 HIS A C 1
ATOM 896 O O . HIS A 1 108 ? 11.476 -0.173 -14.920 1.00 79.19 108 HIS A O 1
ATOM 902 N N . PHE A 1 109 ? 13.108 -1.345 -15.927 1.00 78.81 109 PHE A N 1
ATOM 903 C CA . PHE A 1 109 ? 14.137 -1.005 -14.952 1.00 78.81 109 PHE A CA 1
ATOM 904 C C . PHE A 1 109 ? 14.397 0.503 -14.903 1.00 78.81 109 PHE A C 1
ATOM 906 O O . PHE A 1 109 ? 14.407 1.080 -13.821 1.00 78.81 109 PHE A O 1
ATOM 913 N N . ALA A 1 110 ? 14.564 1.160 -16.055 1.00 77.69 110 ALA A N 1
ATOM 914 C CA . ALA A 1 110 ? 14.808 2.599 -16.125 1.00 77.69 110 ALA A CA 1
ATOM 915 C C . ALA A 1 110 ? 13.646 3.414 -15.542 1.00 77.69 110 ALA A C 1
ATOM 917 O O . ALA A 1 110 ? 13.883 4.397 -14.847 1.00 77.69 110 ALA A O 1
ATOM 918 N N . TYR A 1 111 ? 12.402 2.993 -15.775 1.00 79.06 111 TYR A N 1
ATOM 919 C CA . TYR A 1 111 ? 11.222 3.655 -15.229 1.00 79.06 111 TYR A CA 1
ATOM 920 C C . TYR A 1 111 ? 11.098 3.442 -13.714 1.00 79.06 111 TYR A C 1
ATOM 922 O O . TYR A 1 111 ? 10.966 4.412 -12.971 1.00 79.06 111 TYR A O 1
ATOM 930 N N . ALA A 1 112 ? 11.228 2.204 -13.230 1.00 76.50 112 ALA A N 1
ATOM 931 C CA . ALA A 1 112 ? 11.143 1.893 -11.802 1.00 76.50 112 ALA A CA 1
ATOM 932 C C . ALA A 1 112 ? 12.308 2.503 -10.994 1.00 76.50 112 ALA A C 1
ATOM 934 O O . ALA A 1 112 ? 12.099 3.087 -9.928 1.00 76.50 112 ALA A O 1
ATOM 935 N N . ALA A 1 113 ? 13.538 2.425 -11.511 1.00 76.31 113 ALA A N 1
ATOM 936 C CA . ALA A 1 113 ? 14.717 3.031 -10.895 1.00 76.31 113 ALA A CA 1
ATOM 937 C C . ALA A 1 113 ? 14.682 4.562 -10.995 1.00 76.31 113 ALA A C 1
ATOM 939 O O . ALA A 1 113 ? 14.942 5.250 -10.008 1.00 76.31 113 ALA A O 1
ATOM 940 N N . GLY A 1 114 ? 14.315 5.098 -12.161 1.00 72.94 114 GLY A N 1
ATOM 941 C CA . GLY A 1 114 ? 14.191 6.533 -12.402 1.00 72.94 114 GLY A CA 1
ATOM 942 C C . GLY A 1 114 ? 13.129 7.176 -11.516 1.00 72.94 114 GLY A C 1
ATOM 943 O O . GLY A 1 114 ? 13.385 8.186 -10.879 1.00 72.94 114 GLY A O 1
ATOM 944 N N . TRP A 1 115 ? 11.955 6.570 -11.369 1.00 65.12 115 TRP A N 1
ATOM 945 C CA . TRP A 1 115 ? 10.893 7.170 -10.562 1.00 65.12 115 TRP A CA 1
ATOM 946 C C . TRP A 1 115 ? 11.172 7.127 -9.049 1.00 65.12 115 TRP A C 1
ATOM 948 O O . TRP A 1 115 ? 10.776 8.042 -8.335 1.00 65.12 115 TRP A O 1
ATOM 958 N N . LYS A 1 116 ? 11.875 6.103 -8.533 1.00 66.38 116 LYS A N 1
ATOM 959 C CA . LYS A 1 116 ? 12.080 5.935 -7.076 1.00 66.38 116 LYS A CA 1
ATOM 960 C C . LYS A 1 116 ? 13.471 6.246 -6.536 1.00 66.38 116 LYS A C 1
ATOM 962 O O . LYS A 1 116 ? 13.605 6.485 -5.339 1.00 66.38 116 LYS A O 1
ATOM 967 N N . LYS A 1 117 ? 14.514 6.200 -7.362 1.00 67.88 117 LYS A N 1
ATOM 968 C CA . LYS A 1 117 ? 15.907 6.443 -6.935 1.00 67.88 117 LYS A CA 1
ATOM 969 C C . LYS A 1 117 ? 16.478 7.736 -7.487 1.00 67.88 117 LYS A C 1
ATOM 971 O O . LYS A 1 117 ? 17.521 8.172 -7.015 1.00 67.88 117 LYS A O 1
ATOM 976 N N . PHE A 1 118 ? 15.796 8.348 -8.449 1.00 69.12 118 PHE A N 1
ATOM 977 C CA . PHE A 1 118 ? 16.200 9.625 -9.016 1.00 69.12 118 PHE A CA 1
ATOM 978 C C . PHE A 1 118 ? 15.651 10.819 -8.229 1.00 69.12 118 PHE A C 1
ATOM 980 O O . PHE A 1 118 ? 16.053 11.930 -8.535 1.00 69.12 118 PHE A O 1
ATOM 987 N N . GLU A 1 119 ? 14.814 10.627 -7.196 1.00 66.00 119 GLU A N 1
ATOM 988 C CA . GLU A 1 119 ? 14.346 11.730 -6.333 1.00 66.00 119 GLU A CA 1
ATOM 989 C C . GLU A 1 119 ? 15.494 12.606 -5.789 1.00 66.00 119 GLU A C 1
ATOM 991 O O . GLU A 1 119 ? 15.422 13.814 -5.976 1.00 66.00 119 GLU A O 1
ATOM 996 N N . PRO A 1 120 ? 16.612 12.076 -5.246 1.00 67.00 120 PRO A N 1
ATOM 997 C CA . PRO A 1 120 ? 17.716 12.914 -4.761 1.00 67.00 120 PRO A CA 1
ATOM 998 C C . PRO A 1 120 ? 18.433 13.689 -5.873 1.00 67.00 120 PRO A C 1
ATOM 1000 O O . PRO A 1 120 ? 18.914 14.802 -5.668 1.00 67.00 120 PRO A O 1
ATOM 1003 N N . LEU A 1 121 ? 18.520 13.096 -7.065 1.00 69.69 121 LEU A N 1
ATOM 1004 C CA . LEU A 1 121 ? 19.141 13.725 -8.226 1.00 69.69 121 LEU A CA 1
ATOM 1005 C C . LEU A 1 121 ? 18.213 14.783 -8.835 1.00 69.69 121 LEU A C 1
ATOM 1007 O O . LEU A 1 121 ? 18.670 15.846 -9.243 1.00 69.69 121 LEU A O 1
ATOM 1011 N N . TRP A 1 122 ? 16.907 14.532 -8.835 1.00 66.88 122 TRP A N 1
ATOM 1012 C CA . TRP A 1 122 ? 15.889 15.489 -9.240 1.00 66.88 122 TRP A CA 1
ATOM 1013 C C . TRP A 1 122 ? 15.798 16.659 -8.258 1.00 66.88 122 TRP A C 1
ATOM 1015 O O . TRP A 1 122 ? 15.819 17.811 -8.685 1.00 66.88 122 TRP A O 1
ATOM 1025 N N . ASP A 1 123 ? 15.842 16.388 -6.954 1.00 68.00 123 ASP A N 1
ATOM 1026 C CA . ASP A 1 123 ? 15.964 17.401 -5.905 1.00 68.00 123 ASP A CA 1
ATOM 1027 C C . ASP A 1 123 ? 17.224 18.247 -6.090 1.00 68.00 123 ASP A C 1
ATOM 1029 O O . ASP A 1 123 ? 17.178 19.468 -5.939 1.00 68.00 123 ASP A O 1
ATOM 1033 N N . PHE A 1 124 ? 18.352 17.632 -6.451 1.00 76.50 124 PHE A N 1
ATOM 1034 C CA . PHE A 1 124 ? 19.580 18.356 -6.770 1.00 76.50 124 PHE A CA 1
ATOM 1035 C C . PHE A 1 124 ? 19.413 19.259 -8.000 1.00 76.50 124 PHE A C 1
ATOM 1037 O O . PHE A 1 124 ? 19.786 20.430 -7.951 1.00 76.50 124 PHE A O 1
ATOM 1044 N N . VAL A 1 125 ? 18.804 18.761 -9.079 1.00 74.19 125 VAL A N 1
ATOM 1045 C CA . VAL A 1 125 ? 18.536 19.536 -10.306 1.00 74.19 125 VAL A CA 1
ATOM 1046 C C . VAL A 1 125 ? 17.593 20.715 -10.036 1.00 74.19 125 VAL A C 1
ATOM 1048 O O . VAL A 1 125 ? 17.837 21.825 -10.523 1.00 74.19 125 VAL A O 1
ATOM 1051 N N . ILE A 1 126 ? 16.558 20.510 -9.217 1.00 71.25 126 ILE A N 1
ATOM 1052 C CA . ILE A 1 126 ? 15.638 21.563 -8.771 1.00 71.25 126 ILE A CA 1
ATOM 1053 C C . ILE A 1 126 ? 16.382 22.599 -7.921 1.00 71.25 126 ILE A C 1
ATOM 1055 O O . ILE A 1 126 ? 16.289 23.798 -8.193 1.00 71.25 126 ILE A O 1
ATOM 1059 N N . ARG A 1 127 ? 17.170 22.160 -6.930 1.00 73.62 127 ARG A N 1
ATOM 1060 C CA . ARG A 1 127 ? 17.974 23.046 -6.066 1.00 73.62 127 ARG A CA 1
ATOM 1061 C C . ARG A 1 127 ? 19.014 23.839 -6.855 1.00 73.62 127 ARG A C 1
ATOM 1063 O O . ARG A 1 127 ? 19.258 24.998 -6.535 1.00 73.62 127 ARG A O 1
ATOM 1070 N N . ALA A 1 128 ? 19.572 23.253 -7.910 1.00 79.88 128 ALA A N 1
ATOM 1071 C CA . ALA A 1 128 ? 20.506 23.912 -8.814 1.00 79.88 128 ALA A CA 1
ATOM 1072 C C . ALA A 1 128 ? 19.834 24.929 -9.760 1.00 79.88 128 ALA A C 1
ATOM 1074 O O . ALA A 1 128 ? 20.537 25.594 -10.518 1.00 79.88 128 ALA A O 1
ATOM 1075 N N . LYS A 1 129 ? 18.493 25.057 -9.747 1.00 73.88 129 LYS A N 1
ATOM 1076 C CA . LYS A 1 129 ? 17.697 25.864 -10.697 1.00 73.88 129 LYS A CA 1
ATOM 1077 C C . LYS A 1 129 ? 18.007 25.555 -12.172 1.00 73.88 129 LYS A C 1
ATOM 1079 O O . LYS A 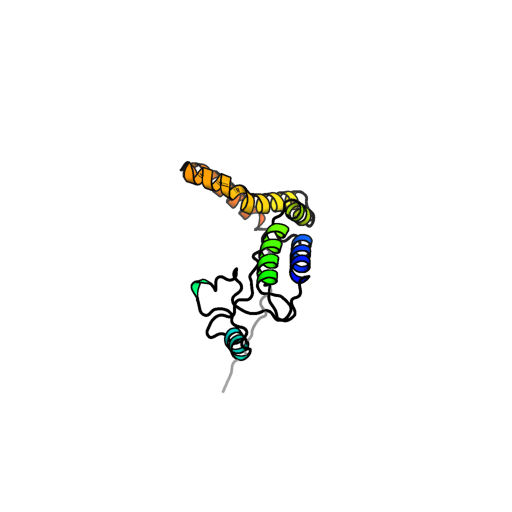1 129 ? 17.778 26.383 -13.046 1.00 73.88 129 LYS A O 1
ATOM 1084 N N . GLN A 1 130 ? 18.487 24.344 -12.455 1.00 67.69 130 GLN A N 1
ATOM 1085 C CA . GLN A 1 130 ? 18.864 23.880 -13.797 1.00 67.69 130 GLN A CA 1
ATOM 1086 C C . GLN A 1 130 ? 17.680 23.258 -14.562 1.00 67.69 130 GLN A C 1
ATOM 1088 O O . GLN A 1 130 ? 17.852 22.720 -15.653 1.00 67.69 130 GLN A O 1
ATOM 1093 N N . VAL A 1 131 ? 16.465 23.338 -14.009 1.00 63.44 131 VAL A N 1
ATOM 1094 C CA . VAL A 1 131 ? 15.242 22.731 -14.567 1.00 63.44 131 VAL A CA 1
ATOM 1095 C C . VAL A 1 131 ? 14.937 23.242 -15.981 1.00 63.44 131 VAL A C 1
ATOM 1097 O O . VAL A 1 131 ? 14.470 22.493 -16.834 1.00 63.44 131 VAL A O 1
ATOM 1100 N N . THR A 1 132 ? 15.261 24.501 -16.274 1.00 66.56 132 THR A N 1
ATOM 1101 C CA . THR A 1 132 ? 15.064 25.096 -17.603 1.00 66.56 132 THR A CA 1
ATOM 1102 C C . THR A 1 132 ? 15.959 24.495 -18.683 1.00 66.56 132 THR A C 1
ATOM 1104 O O . THR A 1 132 ? 15.563 24.467 -19.845 1.00 66.56 132 THR A O 1
ATOM 1107 N N . HIS A 1 133 ? 17.130 23.965 -18.323 1.00 71.19 133 HIS A N 1
ATOM 1108 C CA . HIS A 1 133 ? 18.041 23.327 -19.276 1.00 71.19 133 HIS A CA 1
ATOM 1109 C C . HIS A 1 133 ? 17.728 21.842 -19.502 1.00 71.19 133 HIS A C 1
ATOM 1111 O O . HIS A 1 133 ? 18.122 21.285 -20.525 1.00 71.19 133 HIS A O 1
ATOM 1117 N N . THR A 1 134 ? 17.000 21.194 -18.587 1.00 68.12 134 THR A N 1
ATOM 1118 C CA . THR A 1 134 ? 16.622 19.775 -18.702 1.00 68.12 134 THR A CA 1
ATOM 1119 C C . THR A 1 134 ? 15.279 19.558 -19.407 1.00 68.12 134 THR A C 1
ATOM 1121 O O . THR A 1 134 ? 15.024 18.454 -19.892 1.00 68.12 134 THR A O 1
ATOM 1124 N N . LEU A 1 135 ? 14.455 20.605 -19.542 1.00 68.00 135 LEU A N 1
ATOM 1125 C CA . LEU A 1 135 ? 13.161 20.582 -20.240 1.00 68.00 135 LEU A CA 1
ATOM 1126 C C . LEU A 1 135 ? 13.229 20.009 -21.674 1.00 68.00 135 LEU A C 1
ATOM 1128 O O . LEU A 1 135 ? 12.497 19.057 -21.938 1.00 68.00 135 LEU A O 1
ATOM 1132 N N . PRO A 1 136 ? 14.130 20.454 -22.578 1.00 75.75 136 PRO A N 1
ATOM 1133 C CA . PRO A 1 136 ? 14.178 19.926 -23.951 1.00 75.75 136 PRO A CA 1
ATOM 1134 C C . PRO A 1 136 ? 14.538 18.434 -24.027 1.00 75.75 136 PRO A C 1
ATOM 1136 O O . PRO A 1 136 ? 14.113 17.714 -24.934 1.00 75.75 136 PRO A O 1
ATOM 1139 N N . ILE A 1 137 ? 15.323 17.948 -23.061 1.00 72.88 137 ILE A N 1
ATOM 1140 C CA . ILE A 1 137 ? 15.714 16.537 -22.959 1.00 72.88 137 ILE A CA 1
ATOM 1141 C C . ILE A 1 137 ? 14.508 15.700 -22.520 1.00 72.88 137 ILE A C 1
ATOM 1143 O O . ILE A 1 137 ? 14.222 14.666 -23.123 1.00 72.88 137 ILE A O 1
ATOM 1147 N N . LEU A 1 138 ? 13.763 16.169 -21.516 1.00 68.62 138 LEU A N 1
ATOM 1148 C CA . LEU A 1 138 ? 12.520 15.540 -21.062 1.00 68.62 138 LEU A CA 1
ATOM 1149 C C . LEU A 1 138 ? 11.459 15.523 -22.171 1.00 68.62 138 LEU A C 1
ATOM 1151 O O . LEU A 1 138 ? 10.857 14.478 -22.414 1.00 68.62 138 LEU A O 1
ATOM 1155 N N . GLU A 1 139 ? 11.282 16.631 -22.893 1.00 73.19 139 GLU A N 1
ATOM 1156 C CA . GLU A 1 139 ? 10.381 16.722 -24.050 1.00 73.19 139 GLU A CA 1
ATOM 1157 C C . GLU A 1 139 ? 10.767 15.735 -25.157 1.00 73.19 139 GLU A C 1
ATOM 1159 O O . GLU A 1 139 ? 9.903 15.050 -25.704 1.00 73.19 139 GLU A O 1
ATOM 1164 N N . SER A 1 140 ? 12.063 15.591 -25.443 1.00 73.75 140 SER A N 1
ATOM 1165 C CA . SER A 1 140 ? 12.562 14.633 -26.438 1.00 73.75 140 SER A CA 1
ATOM 1166 C C . SER A 1 140 ? 12.292 13.180 -26.032 1.00 73.75 140 SER A C 1
ATOM 1168 O O . SER A 1 140 ? 11.887 12.364 -26.864 1.00 73.75 140 SER A O 1
ATOM 1170 N N . ILE A 1 141 ? 12.461 12.853 -24.748 1.00 69.75 141 ILE A N 1
ATOM 1171 C CA . ILE A 1 141 ? 12.174 11.522 -24.198 1.00 69.75 141 ILE A CA 1
ATOM 1172 C C . ILE A 1 141 ? 10.665 11.233 -24.253 1.00 69.75 141 ILE A C 1
ATOM 1174 O O . ILE A 1 141 ? 10.259 10.180 -24.749 1.00 69.75 141 ILE A O 1
ATOM 1178 N N . LEU A 1 142 ? 9.823 12.177 -23.822 1.00 67.06 142 LEU A N 1
ATOM 1179 C CA . LEU A 1 142 ? 8.359 12.056 -23.860 1.00 67.06 142 LEU A CA 1
ATOM 1180 C C . LEU A 1 142 ? 7.823 11.935 -25.297 1.00 67.06 142 LEU A C 1
ATOM 1182 O O . LEU A 1 142 ? 6.970 11.087 -25.570 1.00 67.06 142 LEU A O 1
ATOM 1186 N N . ALA A 1 143 ? 8.362 12.711 -26.241 1.00 72.44 143 ALA A N 1
ATOM 1187 C CA . ALA A 1 143 ? 8.016 12.614 -27.658 1.00 72.44 143 ALA A CA 1
ATOM 1188 C C . ALA A 1 143 ? 8.442 11.270 -28.278 1.00 72.44 143 ALA A C 1
ATOM 1190 O O . ALA A 1 143 ? 7.762 10.757 -29.171 1.00 72.44 143 ALA A O 1
ATOM 1191 N N . GLY A 1 144 ? 9.543 10.681 -27.801 1.00 64.38 144 GLY A N 1
ATOM 1192 C CA . GLY A 1 144 ? 9.973 9.330 -28.165 1.00 64.38 144 GLY A CA 1
ATOM 1193 C C . GLY A 1 144 ? 9.005 8.248 -27.675 1.00 64.38 144 GLY A C 1
ATOM 1194 O O . GLY A 1 144 ? 8.655 7.349 -28.439 1.00 64.38 144 GLY A O 1
ATOM 1195 N N . PHE A 1 145 ? 8.498 8.372 -26.443 1.00 57.03 145 PHE A N 1
ATOM 1196 C CA . PHE A 1 145 ? 7.473 7.470 -25.902 1.00 57.03 145 PHE A CA 1
ATOM 1197 C C . PHE A 1 145 ? 6.137 7.563 -26.664 1.00 57.03 145 PHE A C 1
ATOM 1199 O O . PHE A 1 145 ? 5.504 6.535 -26.913 1.00 57.03 145 PHE A O 1
ATOM 1206 N N . GLY A 1 146 ? 5.733 8.758 -27.113 1.00 45.00 146 GLY A N 1
ATOM 1207 C CA . GLY A 1 146 ? 4.487 8.966 -27.868 1.00 45.00 146 GLY A CA 1
ATOM 1208 C C . GLY A 1 146 ? 4.454 8.321 -29.264 1.00 45.00 146 GLY A C 1
ATOM 1209 O O . GLY A 1 146 ? 3.394 7.893 -29.724 1.00 45.00 146 GLY A O 1
ATOM 1210 N N . ARG A 1 147 ? 5.607 8.182 -29.934 1.00 50.56 147 ARG A N 1
ATOM 1211 C CA . ARG A 1 147 ? 5.688 7.579 -31.284 1.00 50.56 147 ARG A CA 1
ATOM 1212 C C . ARG A 1 147 ? 5.528 6.057 -31.300 1.00 50.56 147 ARG A C 1
ATOM 1214 O O . ARG A 1 147 ? 5.219 5.507 -32.348 1.00 50.56 147 ARG A O 1
ATOM 1221 N N . LEU A 1 148 ? 5.716 5.380 -30.166 1.00 47.50 148 LEU A N 1
ATOM 1222 C CA . LEU A 1 148 ? 5.581 3.919 -30.057 1.00 47.50 148 LEU A CA 1
ATOM 1223 C C . LEU A 1 148 ? 4.202 3.475 -29.543 1.00 47.50 148 LEU A C 1
ATOM 1225 O O . LEU A 1 148 ? 3.816 2.331 -29.760 1.00 47.50 148 LEU A O 1
ATOM 1229 N N . ALA A 1 149 ? 3.438 4.371 -28.908 1.00 44.22 149 ALA A N 1
ATOM 1230 C CA . ALA A 1 149 ? 2.063 4.095 -28.478 1.00 44.22 149 ALA A CA 1
ATOM 1231 C C . ALA A 1 149 ? 1.049 4.120 -29.640 1.00 44.22 149 ALA A C 1
ATOM 1233 O O . ALA A 1 149 ? -0.050 3.587 -29.518 1.00 44.22 149 ALA A O 1
ATOM 1234 N N . THR A 1 150 ? 1.418 4.697 -30.787 1.00 43.62 150 THR A N 1
ATOM 1235 C CA . THR A 1 150 ? 0.595 4.730 -32.005 1.00 43.62 150 THR A CA 1
ATOM 1236 C C . THR A 1 150 ? 0.981 3.602 -32.964 1.00 43.62 150 THR A C 1
ATOM 1238 O O . THR A 1 150 ? 1.352 3.821 -34.114 1.00 43.62 150 THR A O 1
ATOM 1241 N N . GLY A 1 151 ? 0.842 2.355 -32.507 1.00 45.00 151 GLY A N 1
ATOM 1242 C CA . GLY A 1 151 ? 0.562 1.264 -33.438 1.00 45.00 151 GLY A CA 1
ATOM 1243 C C . GLY A 1 151 ? -0.777 1.573 -34.106 1.00 45.00 151 GLY A C 1
ATOM 1244 O O . GLY A 1 151 ? -1.798 1.635 -33.427 1.00 45.00 151 GLY A O 1
ATOM 1245 N N . GLN A 1 152 ? -0.762 1.883 -35.403 1.00 40.31 152 GLN A N 1
ATOM 1246 C CA . GLN A 1 152 ? -1.958 2.289 -36.142 1.00 40.31 152 GLN A CA 1
ATOM 1247 C C . GLN A 1 152 ? -3.118 1.303 -35.917 1.00 40.31 152 GLN A C 1
ATOM 1249 O O . GLN A 1 152 ? -2.912 0.100 -36.098 1.00 40.31 152 GLN A O 1
ATOM 1254 N N . PRO A 1 153 ? -4.344 1.761 -35.594 1.00 41.22 153 PRO A N 1
ATOM 1255 C CA . PRO A 1 153 ? -5.503 0.891 -35.691 1.00 41.22 153 PRO A CA 1
ATOM 1256 C C . PRO A 1 153 ? -5.653 0.491 -37.159 1.00 41.22 153 PRO A C 1
ATOM 1258 O O . PRO A 1 153 ? -5.750 1.339 -38.050 1.00 41.22 153 PRO A O 1
ATOM 1261 N N . THR A 1 154 ? -5.620 -0.814 -37.411 1.00 46.97 154 THR A N 1
ATOM 1262 C CA . THR A 1 154 ? -5.873 -1.412 -38.718 1.00 46.97 154 THR A CA 1
ATOM 1263 C C . THR A 1 154 ? -7.202 -0.856 -39.228 1.00 46.97 154 THR A C 1
ATOM 1265 O O . THR A 1 154 ? -8.242 -1.077 -38.608 1.00 46.97 154 THR A O 1
ATOM 1268 N N . ARG A 1 155 ? -7.179 -0.073 -40.316 1.00 40.56 155 ARG A N 1
ATOM 1269 C CA . ARG A 1 155 ? -8.401 0.422 -40.962 1.00 40.56 155 ARG A CA 1
ATOM 1270 C C . ARG A 1 155 ? -9.250 -0.787 -41.355 1.00 40.56 155 ARG A C 1
ATOM 1272 O O . ARG A 1 155 ? -8.909 -1.489 -42.303 1.00 40.56 155 ARG A O 1
ATOM 1279 N N . GLN A 1 156 ? -10.341 -1.029 -40.633 1.00 47.56 156 GLN A N 1
ATOM 1280 C CA . GLN A 1 156 ? -11.397 -1.909 -41.118 1.00 47.56 156 GLN A CA 1
ATOM 1281 C C . GLN A 1 156 ? -11.981 -1.296 -42.402 1.00 47.56 156 GLN A C 1
ATOM 1283 O O . GLN A 1 156 ? -12.202 -0.080 -42.442 1.00 47.56 156 GLN A O 1
ATOM 1288 N N . PRO A 1 157 ? -12.207 -2.089 -43.463 1.00 50.09 157 PRO A N 1
ATOM 1289 C CA . PRO A 1 157 ? -12.884 -1.591 -44.648 1.00 50.09 157 PRO A CA 1
ATOM 1290 C C . PRO A 1 157 ? -14.336 -1.220 -44.304 1.00 50.09 157 PRO A C 1
ATOM 1292 O O . PRO A 1 157 ? -14.928 -1.829 -43.408 1.00 50.09 157 PRO A O 1
ATOM 1295 N N . PRO A 1 158 ? -14.915 -0.210 -44.977 1.00 43.75 158 PRO A N 1
ATOM 1296 C CA . PRO A 1 158 ? -16.236 0.294 -44.636 1.00 43.75 158 PRO A CA 1
ATOM 1297 C C . PRO A 1 158 ? -17.299 -0.786 -44.858 1.00 43.75 158 PRO A C 1
ATOM 1299 O O . PRO A 1 158 ? -17.388 -1.377 -45.933 1.00 43.75 158 PRO A O 1
ATOM 1302 N N . LEU A 1 159 ? -18.115 -1.016 -43.828 1.00 44.81 159 LEU A N 1
ATOM 1303 C CA . LEU A 1 159 ? -19.322 -1.830 -43.91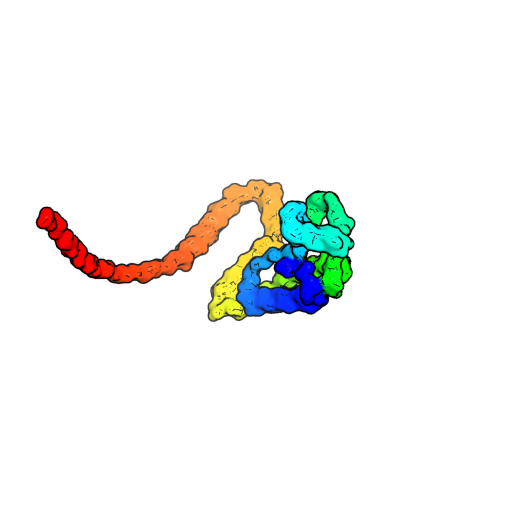1 1.00 44.81 159 LEU A CA 1
ATOM 1304 C C . LEU A 1 159 ? -20.268 -1.203 -44.943 1.00 44.81 159 LEU A C 1
ATOM 1306 O O . LEU A 1 159 ? -20.688 -0.053 -44.794 1.00 44.81 159 LEU A O 1
ATOM 1310 N N . SER A 1 160 ? -20.583 -1.959 -45.993 1.00 48.09 160 SER A N 1
ATOM 1311 C CA . SER A 1 160 ? -21.611 -1.615 -46.971 1.00 48.09 160 SER A CA 1
ATOM 1312 C C . SER A 1 160 ? -22.931 -1.361 -46.243 1.00 48.09 160 SER A C 1
ATOM 1314 O O . SER A 1 160 ? -23.419 -2.210 -45.498 1.00 48.09 160 SER A O 1
ATOM 1316 N N . GLN A 1 161 ? -23.474 -0.158 -46.420 1.00 43.25 161 GLN A N 1
ATOM 1317 C CA . GLN A 1 161 ? -24.729 0.263 -45.814 1.00 43.25 161 GLN A CA 1
ATOM 1318 C C . GLN A 1 161 ? -25.859 -0.643 -46.312 1.00 43.25 161 GLN A C 1
ATOM 1320 O O . GLN A 1 161 ? -26.127 -0.707 -47.510 1.00 43.25 161 GLN A O 1
ATOM 1325 N N . HIS A 1 162 ? -26.515 -1.344 -45.388 1.00 42.38 162 HIS A N 1
ATOM 1326 C CA . HIS A 1 162 ? -27.795 -1.978 -45.662 1.00 42.38 162 HIS A CA 1
ATOM 1327 C C . HIS A 1 162 ? -28.856 -0.891 -45.865 1.00 42.38 162 HIS A C 1
ATOM 1329 O O . HIS A 1 162 ? -29.143 -0.098 -44.967 1.00 42.38 162 HIS A O 1
ATOM 1335 N N . ASP A 1 163 ? -29.399 -0.896 -47.076 1.00 44.78 163 ASP A N 1
ATOM 1336 C CA . ASP A 1 163 ? -30.555 -0.158 -47.561 1.00 44.78 163 ASP A CA 1
ATOM 1337 C C . ASP A 1 163 ? -31.750 -0.288 -46.596 1.00 44.78 163 ASP A C 1
ATOM 1339 O O . ASP A 1 163 ? -32.275 -1.380 -46.366 1.00 44.78 163 ASP A O 1
ATOM 1343 N N . LYS A 1 164 ? -32.155 0.833 -45.987 1.00 39.47 164 LYS A N 1
ATOM 1344 C CA . LYS A 1 164 ? -33.411 0.957 -45.240 1.00 39.47 164 LYS A CA 1
ATOM 1345 C C . LYS A 1 164 ? -34.444 1.599 -46.157 1.00 39.47 164 LYS A C 1
ATOM 1347 O O . LYS A 1 164 ? -34.646 2.810 -46.126 1.00 39.47 164 LYS A O 1
ATOM 1352 N N . THR A 1 165 ? -35.146 0.772 -46.916 1.00 42.25 165 THR A N 1
ATOM 1353 C CA . THR A 1 165 ? -36.439 1.133 -47.495 1.00 42.25 165 THR A CA 1
ATOM 1354 C C . THR A 1 165 ? -37.496 1.117 -46.383 1.00 42.25 165 THR A C 1
ATOM 1356 O O . THR A 1 165 ? -37.856 0.077 -45.836 1.00 42.25 165 THR A O 1
ATOM 1359 N N . GLN A 1 166 ? -37.956 2.306 -45.988 1.00 43.38 166 GLN A N 1
ATOM 1360 C CA . GLN A 1 166 ? -39.164 2.501 -45.179 1.00 43.38 166 GLN A CA 1
ATOM 1361 C C . GLN A 1 166 ? -40.410 2.179 -46.020 1.00 43.38 166 GLN A C 1
ATOM 1363 O O . GLN A 1 166 ? -40.490 2.658 -47.152 1.00 43.38 166 GLN A O 1
ATOM 1368 N N . PRO A 1 167 ? -41.423 1.475 -45.484 1.00 47.34 167 PRO A N 1
ATOM 1369 C CA . PRO A 1 167 ? -42.745 1.475 -46.082 1.00 47.34 167 PRO A CA 1
ATOM 1370 C C . PRO A 1 167 ? -43.552 2.691 -45.607 1.00 47.34 167 PRO A C 1
ATOM 1372 O O . PRO A 1 167 ? -43.662 2.989 -44.417 1.00 47.34 167 PRO A O 1
ATOM 1375 N N . THR A 1 168 ? -44.109 3.385 -46.592 1.00 42.50 168 THR A N 1
ATOM 1376 C CA . THR A 1 168 ? -45.076 4.478 -46.518 1.00 42.50 168 THR A CA 1
ATOM 1377 C C . THR A 1 168 ? -46.370 4.015 -45.846 1.00 42.50 168 THR A C 1
ATOM 1379 O O . THR A 1 168 ? -47.020 3.080 -46.309 1.00 42.50 168 THR A O 1
ATOM 1382 N N . ALA A 1 169 ? -46.779 4.705 -44.781 1.00 39.72 169 ALA A N 1
ATOM 1383 C CA . ALA A 1 169 ? -48.140 4.634 -44.266 1.00 39.72 169 ALA A CA 1
ATOM 1384 C C . ALA A 1 169 ? -49.082 5.366 -45.236 1.00 39.72 169 ALA A C 1
ATOM 1386 O O . ALA A 1 169 ? -48.849 6.529 -45.563 1.00 39.72 169 ALA A O 1
ATOM 1387 N N . THR A 1 170 ? -50.132 4.686 -45.694 1.00 44.66 170 THR A N 1
ATOM 1388 C CA . THR A 1 170 ? -51.296 5.298 -46.351 1.00 44.66 170 THR A CA 1
ATOM 1389 C C . THR A 1 170 ? -52.543 4.921 -45.553 1.00 44.66 170 THR A C 1
ATOM 1391 O O . THR A 1 170 ? -52.612 3.804 -45.045 1.00 44.66 170 THR A O 1
ATOM 1394 N N . ALA A 1 171 ? -53.417 5.924 -45.435 1.00 38.06 171 ALA A N 1
ATOM 1395 C CA . ALA A 1 171 ? -54.762 6.012 -44.858 1.00 38.06 171 ALA A CA 1
ATOM 1396 C C . ALA A 1 171 ? -55.564 4.717 -44.649 1.00 38.06 171 ALA A C 1
ATOM 1398 O O . ALA A 1 171 ? -55.597 3.876 -45.573 1.00 38.06 171 ALA A O 1
#

Sequence (171 aa):
VFGMDEDDKSVFARTVDWAVNQGIETATFHILTPYPGTALYQRMAQAGRLLHSDWDRYDTRQVVFQPTQLSPEQLETGYWWAYKEFYRWSAIWQGAQSKSTLWGQARHFAYAAGWKKFEPLWDFVIRAKQVTHTLPILESILAGFGRLATGQPTRQPPLSQHDKTQPTATA